Protein AF-A0A4Y2D600-F1 (afdb_monomer)

Sequence (145 aa):
MSRRLNSVHCIEDIDSFFVEFIDIVSELAMEIFKKKPNRRKGGFKFWNDGLRTLRNATNKLYKIFKRKKQFDSPEAEVHAARAEYNRSRANYKKQLLIAKRESWELFCKNYTDTFGYIFKKRKGFGKDKKVAEIMVKQNDKLYAP

pLDDT: mean 74.41, std 19.49, range [31.88, 97.38]

Solvent-accessible surface area (backbone atoms only — not comparable to full-atom values): 8638 Å² total; per-residue (Å²): 135,88,83,76,88,85,74,82,90,50,71,67,56,53,53,51,48,52,51,55,50,50,50,52,53,48,52,52,47,48,65,75,59,52,72,74,74,86,68,79,63,75,68,90,63,51,86,48,71,68,58,51,52,42,50,53,51,32,50,51,36,45,52,50,29,54,48,36,63,72,67,72,45,59,67,70,58,36,51,50,37,45,51,53,26,50,53,44,45,52,52,43,54,53,52,52,55,49,34,47,47,53,33,48,53,52,48,28,69,74,37,44,94,82,37,28,63,61,47,55,53,54,61,58,50,74,72,43,71,77,60,57,70,72,48,75,78,78,83,85,81,89,86,79,136

Structure (mmCIF, N/CA/C/O backbone):
data_AF-A0A4Y2D600-F1
#
_entry.id   AF-A0A4Y2D600-F1
#
loop_
_atom_site.group_PDB
_atom_site.id
_atom_site.type_symbol
_atom_site.label_atom_id
_atom_site.label_alt_id
_atom_site.label_comp_id
_atom_site.label_asym_id
_atom_site.label_entity_id
_atom_site.label_seq_id
_atom_site.pdbx_PDB_ins_code
_atom_site.Cartn_x
_atom_site.Cartn_y
_atom_site.Cartn_z
_atom_site.occupancy
_atom_site.B_iso_or_equiv
_atom_site.auth_seq_id
_atom_site.auth_comp_id
_atom_site.auth_asym_id
_atom_site.auth_atom_id
_atom_site.pdbx_PDB_model_num
ATOM 1 N N . MET A 1 1 ? -32.795 14.868 44.632 1.00 40.56 1 MET A N 1
ATOM 2 C CA . MET A 1 1 ? -33.546 14.895 45.908 1.00 40.56 1 MET A CA 1
ATOM 3 C C . MET A 1 1 ? -34.213 13.537 46.066 1.00 40.56 1 MET A C 1
ATOM 5 O O . MET A 1 1 ? -34.959 13.166 45.179 1.00 40.56 1 MET A O 1
ATOM 9 N N . SER A 1 2 ? -33.893 12.762 47.106 1.00 42.22 2 SER A N 1
ATOM 10 C CA . SER A 1 2 ? -34.499 11.438 47.328 1.00 42.22 2 SER A CA 1
ATOM 11 C C . SER A 1 2 ? -35.712 11.603 48.243 1.00 42.22 2 SER A C 1
ATOM 13 O O . SER A 1 2 ? -35.547 11.914 49.424 1.00 42.22 2 SER A O 1
ATOM 15 N N . ARG A 1 3 ? -36.927 11.474 47.697 1.00 56.97 3 ARG A N 1
ATOM 16 C CA . ARG A 1 3 ? -38.151 11.410 48.503 1.00 56.97 3 ARG A CA 1
ATOM 17 C C . ARG A 1 3 ? -38.240 10.012 49.113 1.00 56.97 3 ARG A C 1
ATOM 19 O O . ARG A 1 3 ? -38.214 9.019 48.395 1.00 56.97 3 ARG A O 1
ATOM 26 N N . ARG A 1 4 ? -38.306 9.931 50.443 1.00 58.56 4 ARG A N 1
ATOM 27 C CA . ARG A 1 4 ? -38.678 8.694 51.139 1.00 58.56 4 ARG A CA 1
ATOM 28 C C . ARG A 1 4 ? -40.201 8.639 51.198 1.00 58.56 4 ARG A C 1
ATOM 30 O O . ARG A 1 4 ? -40.815 9.587 51.683 1.00 58.56 4 ARG A O 1
ATOM 37 N N . LEU A 1 5 ? -40.794 7.554 50.704 1.00 58.12 5 LEU A N 1
ATOM 38 C CA . LEU A 1 5 ? -42.207 7.257 50.929 1.00 58.12 5 LEU A CA 1
ATOM 39 C C . LEU A 1 5 ? -42.387 6.941 52.414 1.00 58.12 5 LEU A C 1
ATOM 41 O O . LEU A 1 5 ? -42.060 5.846 52.864 1.00 58.12 5 LEU A O 1
ATOM 45 N N . ASN A 1 6 ? -42.833 7.928 53.186 1.00 64.25 6 ASN A N 1
ATOM 46 C CA . ASN A 1 6 ? -43.018 7.769 54.628 1.00 64.25 6 ASN A CA 1
ATOM 47 C C . ASN A 1 6 ? -44.420 7.224 54.976 1.00 64.25 6 ASN A C 1
ATOM 49 O O . ASN A 1 6 ? -44.589 6.654 56.050 1.00 64.25 6 ASN A O 1
ATOM 53 N N . SER A 1 7 ? -45.398 7.342 54.071 1.00 62.75 7 SER A N 1
ATOM 54 C CA . SER A 1 7 ? -46.722 6.706 54.151 1.00 62.75 7 SER A CA 1
ATOM 55 C C . SER A 1 7 ? -47.403 6.689 52.775 1.00 62.75 7 SER A C 1
ATOM 57 O O . SER A 1 7 ? -47.177 7.584 51.965 1.00 62.75 7 SER A O 1
ATOM 59 N N . VAL A 1 8 ? -48.215 5.659 52.512 1.00 62.56 8 VAL A N 1
ATOM 60 C CA . VAL A 1 8 ? -49.038 5.508 51.296 1.00 62.56 8 VAL A CA 1
ATOM 61 C C . VAL A 1 8 ? -50.496 5.666 51.710 1.00 62.56 8 VAL A C 1
ATOM 63 O O . VAL A 1 8 ? -50.949 4.934 52.592 1.00 62.56 8 VAL A O 1
ATOM 66 N N . HIS A 1 9 ? -51.216 6.621 51.121 1.00 67.75 9 HIS A N 1
ATOM 67 C CA . HIS A 1 9 ? -52.590 6.937 51.514 1.00 67.75 9 HIS A CA 1
ATOM 68 C C . HIS A 1 9 ? -53.621 6.555 50.445 1.00 67.75 9 HIS A C 1
ATOM 70 O O . HIS A 1 9 ? -54.752 6.225 50.805 1.00 67.75 9 HIS A O 1
ATOM 76 N N . CYS A 1 10 ? -53.240 6.507 49.165 1.00 70.00 10 CYS A N 1
ATOM 77 C CA . CYS A 1 10 ? -54.088 6.007 48.079 1.00 70.00 10 CYS A CA 1
ATOM 78 C C . CYS A 1 10 ? -53.290 5.282 46.977 1.00 70.00 10 CYS A C 1
ATOM 80 O O . CYS A 1 10 ? -52.061 5.298 46.947 1.00 70.00 10 CYS A O 1
ATOM 82 N N . ILE A 1 11 ? -54.001 4.618 46.058 1.00 75.06 11 ILE A N 1
ATOM 83 C CA . ILE A 1 11 ? -53.403 3.937 44.893 1.00 75.06 11 ILE A CA 1
ATOM 84 C C . ILE A 1 11 ? -52.716 4.944 43.956 1.00 75.06 11 ILE A C 1
ATOM 86 O O . ILE A 1 11 ? -51.692 4.622 43.362 1.00 75.06 11 ILE A O 1
ATOM 90 N N . GLU A 1 12 ? -53.209 6.182 43.893 1.00 79.06 12 GLU A N 1
ATOM 91 C CA . GLU A 1 12 ? -52.606 7.239 43.072 1.00 79.06 12 GLU A CA 1
ATOM 92 C C . GLU A 1 12 ? -51.196 7.619 43.564 1.00 79.06 12 GLU A C 1
ATOM 94 O O . GLU A 1 12 ? -50.335 7.958 42.752 1.00 79.06 12 GLU A O 1
ATOM 99 N N . ASP A 1 13 ? -50.913 7.488 44.868 1.00 73.56 13 ASP A N 1
ATOM 100 C CA . ASP A 1 13 ? -49.564 7.677 45.422 1.00 73.56 13 ASP A CA 1
ATOM 101 C C . ASP A 1 13 ? -48.591 6.600 44.920 1.00 73.56 13 ASP A C 1
ATOM 103 O O . ASP A 1 13 ? -47.407 6.865 44.695 1.00 73.56 13 ASP A O 1
ATOM 107 N N . ILE A 1 14 ? -49.093 5.374 44.738 1.00 78.19 14 ILE A N 1
ATOM 108 C CA . ILE A 1 14 ? -48.319 4.239 44.230 1.00 78.19 14 ILE A CA 1
ATOM 109 C C . ILE A 1 14 ? -48.017 4.452 42.744 1.00 78.19 14 ILE A C 1
ATOM 111 O O . ILE A 1 14 ? -46.866 4.306 42.331 1.00 78.19 14 ILE A O 1
ATOM 115 N N . ASP A 1 15 ? -49.017 4.850 41.957 1.00 84.00 15 ASP A N 1
ATOM 116 C CA . ASP A 1 15 ? -48.840 5.149 40.533 1.00 84.00 15 ASP A CA 1
ATOM 117 C C . ASP A 1 15 ? -47.858 6.310 40.325 1.00 84.00 15 ASP A C 1
ATOM 119 O O . ASP A 1 15 ? -46.938 6.211 39.512 1.00 84.00 15 ASP A O 1
ATOM 123 N N . SER A 1 16 ? -47.984 7.373 41.125 1.00 83.44 16 SER A N 1
ATOM 124 C CA . SER A 1 16 ? -47.060 8.512 41.123 1.00 83.44 16 SER A CA 1
ATOM 125 C C . SER A 1 16 ? -45.623 8.087 41.444 1.00 83.44 16 SER A C 1
ATOM 127 O O . SER A 1 16 ? -44.680 8.477 40.751 1.00 83.44 16 SER A O 1
ATOM 129 N N . PHE A 1 17 ? -45.442 7.204 42.432 1.00 83.44 17 PHE A N 1
ATOM 130 C CA . PHE A 1 17 ? -44.129 6.654 42.758 1.00 83.44 17 PHE A CA 1
ATOM 131 C C . PHE A 1 17 ? -43.529 5.835 41.610 1.00 83.44 17 PHE A C 1
ATOM 133 O O . PHE A 1 17 ? -42.342 5.976 41.316 1.00 83.44 17 PHE A O 1
ATOM 140 N N . PHE A 1 18 ? -44.319 4.985 40.948 1.00 86.06 18 PHE A N 1
ATOM 141 C CA . PHE A 1 18 ? -43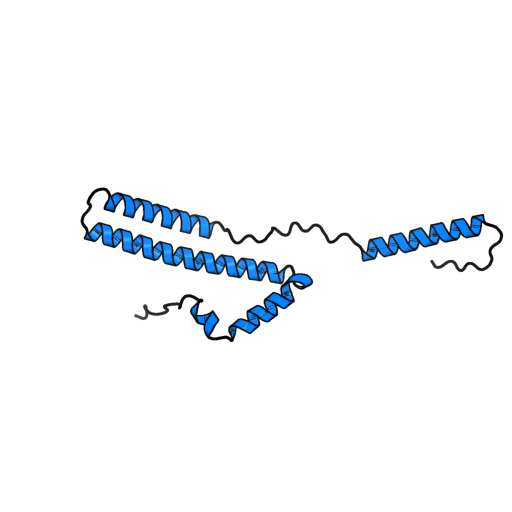.819 4.192 39.825 1.00 86.06 18 PHE A CA 1
ATOM 142 C C . PHE A 1 18 ? -43.455 5.057 38.619 1.00 86.06 18 PHE A C 1
ATOM 144 O O . PHE A 1 18 ? -42.454 4.766 37.965 1.00 86.06 18 PHE A O 1
ATOM 151 N N . VAL A 1 19 ? -44.201 6.131 38.354 1.00 88.81 19 VAL A N 1
ATOM 152 C CA . VAL A 1 19 ? -43.850 7.108 37.313 1.00 88.81 19 VAL A CA 1
ATOM 153 C C . VAL A 1 19 ? -42.522 7.793 37.643 1.00 88.81 19 VAL A C 1
ATOM 155 O O . VAL A 1 19 ? -41.600 7.725 36.832 1.00 88.81 19 VAL A O 1
ATOM 158 N N . GLU A 1 20 ? -42.366 8.349 38.852 1.00 86.25 20 GLU A N 1
ATOM 159 C CA . GLU A 1 20 ? -41.103 8.980 39.274 1.00 86.25 20 GLU A CA 1
ATOM 160 C C . GLU A 1 20 ? -39.926 7.985 39.225 1.00 86.25 20 GLU A C 1
ATOM 162 O O . GLU A 1 20 ? -38.819 8.325 38.803 1.00 86.25 20 GLU A O 1
ATOM 167 N N . PHE A 1 21 ? -40.151 6.730 39.622 1.00 86.06 21 PHE A N 1
ATOM 168 C CA . PHE A 1 21 ? -39.135 5.683 39.571 1.00 86.06 21 PHE A CA 1
ATOM 169 C C . PHE A 1 21 ? -38.715 5.349 38.135 1.00 86.06 21 PHE A C 1
ATOM 171 O O . PHE A 1 21 ? -37.518 5.244 37.854 1.00 86.06 21 PHE A O 1
ATOM 178 N N . ILE A 1 22 ? -39.677 5.198 37.220 1.00 89.94 22 ILE A N 1
ATOM 179 C CA . ILE A 1 22 ? -39.407 4.940 35.800 1.00 89.94 22 ILE A CA 1
ATOM 180 C C . ILE A 1 22 ? -38.644 6.111 35.183 1.00 89.94 22 ILE A C 1
ATOM 182 O O . ILE A 1 22 ? -37.697 5.865 34.434 1.00 89.94 22 ILE A O 1
ATOM 186 N N . ASP A 1 23 ? -38.994 7.350 35.523 1.00 87.88 23 ASP A N 1
ATOM 187 C CA . ASP A 1 23 ? -38.301 8.541 35.032 1.00 87.88 23 ASP A CA 1
ATOM 188 C C . ASP A 1 23 ? -36.845 8.571 35.506 1.00 87.88 23 ASP A C 1
ATOM 190 O O . ASP A 1 23 ? -35.935 8.691 34.685 1.00 87.88 23 ASP A O 1
ATOM 194 N N . ILE A 1 24 ? -36.593 8.334 36.798 1.00 88.94 24 ILE A N 1
ATOM 195 C CA . ILE A 1 24 ? -35.231 8.280 37.356 1.00 88.94 24 ILE A CA 1
ATOM 196 C C . ILE A 1 24 ? -34.407 7.163 36.703 1.00 88.94 24 ILE A C 1
ATOM 198 O O . ILE A 1 24 ? -33.253 7.373 36.320 1.00 88.94 24 ILE A O 1
ATOM 202 N N . VAL A 1 25 ? -34.979 5.963 36.561 1.00 87.12 25 VAL A N 1
ATOM 203 C CA . VAL A 1 25 ? -34.294 4.829 35.922 1.00 87.12 25 VAL A CA 1
ATOM 204 C C . VAL A 1 25 ? -34.029 5.117 34.446 1.00 87.12 25 VAL A C 1
ATOM 206 O O . VAL A 1 25 ? -32.959 4.774 33.944 1.00 87.12 25 VAL A O 1
ATOM 209 N N . SER A 1 26 ? -34.960 5.772 33.753 1.00 83.44 26 SER A N 1
ATOM 210 C CA . SER A 1 26 ? -34.819 6.137 32.343 1.00 83.44 26 SER A CA 1
ATOM 211 C C . SER A 1 26 ? -33.761 7.218 32.137 1.00 83.44 26 SER A C 1
ATOM 213 O O . SER A 1 26 ? -32.940 7.089 31.228 1.00 83.44 26 SER A O 1
ATOM 215 N N . GLU A 1 27 ? -33.714 8.241 32.991 1.00 84.50 27 GLU A N 1
ATOM 216 C CA . GLU A 1 27 ? -32.663 9.262 32.979 1.00 84.50 27 GLU A CA 1
ATOM 217 C C . GLU A 1 27 ? -31.285 8.640 33.223 1.00 84.50 27 GLU A C 1
ATOM 219 O O . GLU A 1 27 ? -30.372 8.826 32.414 1.00 84.50 27 GLU A O 1
ATOM 224 N N . LEU A 1 28 ? -31.150 7.816 34.267 1.00 82.19 28 LEU A N 1
ATOM 225 C CA . LEU A 1 28 ? -29.905 7.105 34.572 1.00 82.19 28 LEU A CA 1
ATOM 226 C C . LEU A 1 28 ? -29.488 6.176 33.427 1.00 82.19 28 LEU A C 1
ATOM 228 O O . LEU A 1 28 ? -28.319 6.146 33.035 1.00 82.19 28 LEU A O 1
ATOM 232 N N . ALA A 1 29 ? -30.436 5.441 32.844 1.00 79.56 29 ALA A N 1
ATOM 233 C CA . ALA A 1 29 ? -30.174 4.593 31.693 1.00 79.56 29 ALA A CA 1
ATOM 234 C C . ALA A 1 29 ? -29.708 5.425 30.491 1.00 79.56 29 ALA A C 1
ATOM 236 O O . ALA A 1 29 ? -28.728 5.059 29.851 1.00 79.56 29 ALA A O 1
ATOM 237 N N . MET A 1 30 ? -30.332 6.564 30.189 1.00 75.88 30 MET A N 1
ATOM 238 C CA . MET A 1 30 ? -29.906 7.433 29.086 1.00 75.88 30 MET A CA 1
ATOM 239 C C . MET A 1 30 ? -28.531 8.072 29.320 1.00 75.88 30 MET A C 1
ATOM 241 O O . MET A 1 30 ? -27.774 8.247 28.361 1.00 75.88 30 MET A O 1
ATOM 245 N N . GLU A 1 31 ? -28.166 8.380 30.567 1.00 74.62 31 GLU A N 1
ATOM 246 C CA . GLU A 1 31 ? -26.821 8.849 30.908 1.00 74.62 31 GLU A CA 1
ATOM 247 C C . GLU A 1 31 ? -25.754 7.766 30.716 1.00 74.62 31 GLU A C 1
ATOM 249 O O . GLU A 1 31 ? -24.686 8.041 30.157 1.00 74.62 31 GLU A O 1
ATOM 254 N N . ILE A 1 32 ? -26.050 6.533 31.133 1.00 73.38 32 ILE A N 1
ATOM 255 C CA . ILE A 1 32 ? -25.154 5.376 30.994 1.00 73.38 32 ILE A CA 1
ATOM 256 C C . ILE A 1 32 ? -25.048 4.952 29.523 1.00 73.38 32 ILE A C 1
ATOM 258 O O . ILE A 1 32 ? -23.957 4.690 29.011 1.00 73.38 32 ILE A O 1
ATOM 262 N N . PHE A 1 33 ? -26.174 4.939 28.811 1.00 64.31 33 PHE A N 1
ATOM 263 C CA . PHE A 1 33 ? -26.290 4.590 27.399 1.00 64.31 33 PHE A CA 1
ATOM 264 C C . PHE A 1 33 ? -26.250 5.821 26.489 1.00 64.31 33 PHE A C 1
ATOM 266 O O . PHE A 1 33 ? -26.881 5.810 25.426 1.00 64.31 33 PHE A O 1
ATOM 273 N N . LYS A 1 34 ? -25.487 6.870 26.844 1.00 63.75 34 LYS A N 1
ATOM 274 C CA . LYS A 1 34 ? -25.180 7.972 25.917 1.00 63.75 34 LYS A CA 1
ATOM 275 C C . LYS A 1 34 ? -24.766 7.354 24.588 1.00 63.75 34 LYS A C 1
ATOM 277 O O . LYS A 1 34 ? -23.718 6.705 24.509 1.00 63.75 34 LYS A O 1
ATOM 282 N N . LYS A 1 35 ? -25.625 7.499 23.564 1.00 63.31 35 LYS A N 1
ATOM 283 C CA . LYS A 1 35 ? -25.422 6.916 22.230 1.00 63.31 35 LYS A CA 1
ATOM 284 C C . LYS A 1 35 ? -23.969 7.137 21.863 1.00 63.31 35 LYS A C 1
ATOM 286 O O . LYS A 1 35 ? -23.528 8.287 21.804 1.00 63.31 35 LYS A O 1
ATOM 291 N N . LYS A 1 36 ? -23.235 6.036 21.655 1.00 59.38 36 LYS A N 1
ATOM 292 C CA . LYS A 1 36 ? -21.827 6.071 21.252 1.00 59.38 36 LYS A CA 1
ATOM 293 C C . LYS A 1 36 ? -21.735 7.135 20.162 1.00 59.38 36 LYS A C 1
ATOM 295 O O . LYS A 1 36 ? -22.464 6.992 19.174 1.00 59.38 36 LYS A O 1
ATOM 300 N N . PRO A 1 37 ? -20.967 8.228 20.353 1.00 54.34 37 PRO A N 1
ATOM 301 C CA . PRO A 1 37 ? -21.000 9.338 19.419 1.00 54.34 37 PRO A CA 1
ATOM 302 C C . PRO A 1 37 ? -20.770 8.733 18.048 1.00 54.34 37 PRO A C 1
ATOM 304 O O . PRO A 1 37 ? -19.824 7.951 17.892 1.00 54.34 37 PRO A O 1
ATOM 307 N N . ASN A 1 38 ? -21.690 9.008 17.116 1.00 54.56 38 ASN A N 1
ATOM 308 C CA . ASN A 1 38 ? -21.673 8.478 15.759 1.00 54.56 38 ASN A CA 1
ATOM 309 C C . ASN A 1 38 ? -20.509 9.135 15.022 1.00 54.56 38 ASN A C 1
ATOM 311 O O . ASN A 1 38 ? -20.648 9.978 14.139 1.00 54.56 38 ASN A O 1
ATOM 315 N N . ARG A 1 39 ? -19.308 8.802 15.479 1.00 56.56 39 ARG A N 1
ATOM 316 C CA . ARG A 1 39 ? -18.068 9.173 14.873 1.00 56.56 39 ARG A CA 1
ATOM 317 C C . ARG A 1 39 ? -18.046 8.306 13.637 1.00 56.56 39 ARG A C 1
ATOM 319 O O . ARG A 1 39 ? -17.538 7.187 13.661 1.00 56.56 39 ARG A O 1
ATOM 326 N N . ARG A 1 40 ? -18.519 8.883 12.536 1.00 50.38 40 ARG A N 1
ATOM 327 C CA . ARG A 1 40 ? -17.953 8.652 11.209 1.00 50.38 40 ARG A CA 1
ATOM 328 C C . ARG A 1 40 ? -16.465 9.054 11.251 1.00 50.38 40 ARG A C 1
ATOM 330 O O . ARG A 1 40 ? -16.021 9.919 10.512 1.00 50.38 40 ARG A O 1
ATOM 337 N N . LYS A 1 41 ? -15.686 8.473 12.175 1.00 57.34 41 LYS A N 1
ATOM 338 C CA . LYS A 1 41 ? -14.234 8.382 12.106 1.00 57.34 41 LYS A CA 1
ATOM 339 C C . LYS A 1 41 ? -14.044 7.661 10.788 1.00 57.34 41 LYS A C 1
ATOM 341 O O . LYS A 1 41 ? -14.465 6.510 10.686 1.00 57.34 41 LYS A O 1
ATOM 346 N N . GLY A 1 42 ? -13.597 8.399 9.770 1.00 57.41 42 GLY A N 1
ATOM 347 C CA . GLY A 1 42 ? -13.506 7.906 8.401 1.00 57.41 42 GLY A CA 1
ATOM 348 C C . GLY A 1 42 ? -13.001 6.472 8.426 1.00 57.41 42 GLY A C 1
ATOM 349 O O . GLY A 1 42 ? -11.999 6.189 9.087 1.00 57.41 42 GLY A O 1
ATOM 350 N N . GLY A 1 43 ? -13.769 5.565 7.817 1.00 61.09 43 GLY A N 1
ATOM 351 C CA . GLY A 1 43 ? -13.434 4.147 7.801 1.00 61.09 43 GLY A CA 1
ATOM 352 C C . GLY A 1 43 ? -11.996 3.936 7.331 1.00 61.09 43 GLY A C 1
ATOM 353 O O . GLY A 1 43 ? -11.395 4.826 6.730 1.00 61.09 43 GLY A O 1
ATOM 354 N N . PHE A 1 44 ? -11.440 2.760 7.619 1.00 64.56 44 PHE A N 1
ATOM 355 C CA . PHE A 1 44 ? -10.085 2.383 7.219 1.00 64.56 44 PHE A CA 1
ATOM 356 C C . PHE A 1 44 ? -9.760 2.859 5.787 1.00 64.56 44 PHE A C 1
ATOM 358 O O . PHE A 1 44 ? -10.275 2.329 4.803 1.00 64.56 44 PHE A O 1
ATOM 365 N N .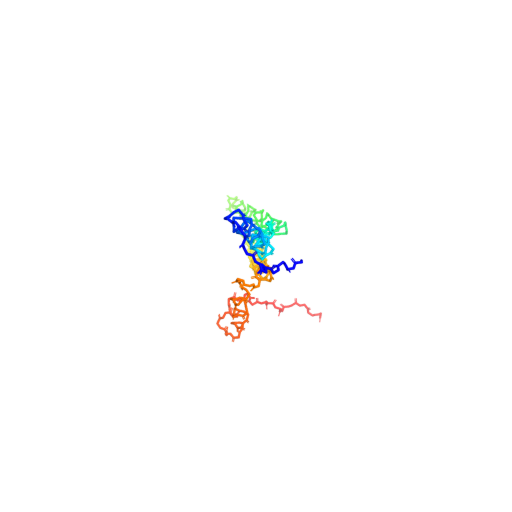 LYS A 1 45 ? -8.916 3.893 5.673 1.00 77.00 45 LYS A N 1
ATOM 366 C CA . LYS A 1 45 ? -8.528 4.500 4.398 1.00 77.00 45 LYS A CA 1
ATOM 367 C C . LYS A 1 45 ? -7.012 4.579 4.335 1.00 77.00 45 LYS A C 1
ATOM 369 O O . LYS A 1 45 ? -6.399 5.427 4.970 1.00 77.00 45 LYS A O 1
ATOM 374 N N . PHE A 1 46 ? -6.431 3.694 3.532 1.00 84.44 46 PHE A N 1
ATOM 375 C CA . PHE A 1 46 ? -5.001 3.710 3.203 1.00 84.44 46 PHE A CA 1
ATOM 376 C C . PHE A 1 46 ? -4.697 4.395 1.875 1.00 84.44 46 PHE A C 1
ATOM 378 O O . PHE A 1 46 ? -3.540 4.624 1.532 1.00 84.44 46 PHE A O 1
ATOM 385 N N . TRP A 1 47 ? -5.736 4.703 1.100 1.00 87.25 47 TRP A N 1
ATOM 386 C CA . TRP A 1 47 ? -5.575 5.324 -0.200 1.00 87.25 47 TRP A CA 1
ATOM 387 C C . TRP A 1 47 ? -5.322 6.824 -0.043 1.00 87.25 47 TRP A C 1
ATOM 389 O O . TRP A 1 47 ? -6.225 7.567 0.349 1.00 87.25 47 TRP A O 1
ATOM 399 N N . ASN A 1 48 ? -4.098 7.247 -0.357 1.00 87.88 48 ASN A N 1
ATOM 400 C CA . ASN A 1 48 ? -3.647 8.635 -0.305 1.00 87.88 48 ASN A CA 1
ATOM 401 C C . ASN A 1 48 ? -3.242 9.144 -1.702 1.00 87.88 48 ASN A C 1
ATOM 403 O O . ASN A 1 48 ? -3.080 8.358 -2.643 1.00 87.88 48 ASN A O 1
ATOM 407 N N . ASP A 1 49 ? -3.093 10.460 -1.841 1.00 89.38 49 ASP A N 1
ATOM 408 C CA . ASP A 1 49 ? -2.777 11.084 -3.130 1.00 89.38 49 ASP A CA 1
ATOM 409 C C . ASP A 1 49 ? -1.360 10.750 -3.613 1.00 89.38 49 ASP A C 1
ATOM 411 O O . ASP A 1 49 ? -1.158 10.537 -4.808 1.00 89.38 49 ASP A O 1
ATOM 415 N N . GLY A 1 50 ? -0.404 10.543 -2.702 1.00 90.88 50 GLY A N 1
ATOM 416 C CA . GLY A 1 50 ? 0.938 10.060 -3.046 1.00 90.88 50 GLY A CA 1
ATOM 417 C C . GLY A 1 50 ? 0.923 8.695 -3.750 1.00 90.88 50 GLY A C 1
ATOM 418 O O . GLY A 1 50 ? 1.574 8.508 -4.779 1.00 90.88 50 GLY A O 1
ATOM 419 N N . LEU A 1 51 ? 0.110 7.749 -3.267 1.00 92.75 51 LEU A N 1
ATOM 420 C CA . LEU A 1 51 ? -0.089 6.441 -3.897 1.00 92.75 51 LEU A CA 1
ATOM 421 C C . LEU A 1 51 ? -0.766 6.556 -5.263 1.00 92.75 51 LEU A C 1
ATOM 423 O O . LEU A 1 51 ? -0.444 5.775 -6.162 1.00 92.75 51 LEU A O 1
ATOM 427 N N . ARG A 1 52 ? -1.688 7.512 -5.441 1.00 93.12 52 ARG A N 1
ATOM 428 C CA . ARG A 1 52 ? -2.294 7.786 -6.754 1.00 93.12 52 ARG A CA 1
ATOM 429 C C . ARG A 1 52 ? -1.236 8.275 -7.737 1.00 93.12 52 ARG A C 1
ATOM 431 O O . ARG A 1 52 ? -1.168 7.741 -8.843 1.00 93.12 52 ARG A O 1
ATOM 438 N N . THR A 1 53 ? -0.392 9.215 -7.322 1.00 94.31 53 THR A N 1
ATOM 439 C CA . THR A 1 53 ? 0.706 9.747 -8.138 1.00 94.31 53 THR A CA 1
ATOM 440 C C . THR A 1 53 ? 1.690 8.649 -8.529 1.00 94.31 53 THR A C 1
ATOM 442 O O . THR A 1 53 ? 1.966 8.477 -9.717 1.00 94.31 53 THR A O 1
ATOM 445 N N . LEU A 1 54 ? 2.136 7.829 -7.570 1.00 93.25 54 LEU A N 1
ATOM 446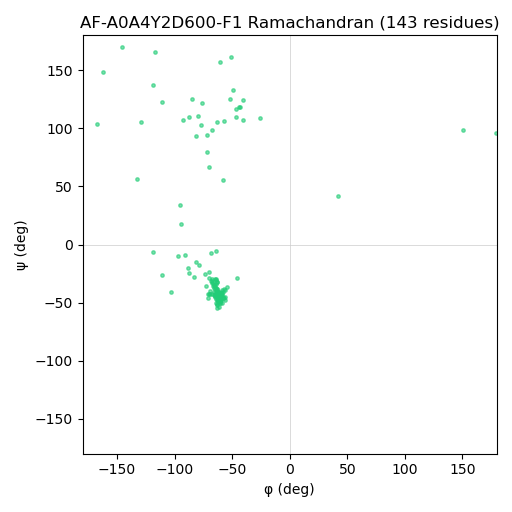 C CA . LEU A 1 54 ? 3.033 6.700 -7.835 1.00 93.25 54 LEU A CA 1
ATOM 447 C C . LEU A 1 54 ? 2.410 5.684 -8.797 1.00 93.25 54 LEU A C 1
ATOM 449 O O . LEU A 1 54 ? 3.044 5.302 -9.777 1.00 93.25 54 LEU A O 1
ATOM 453 N N . ARG A 1 55 ? 1.147 5.294 -8.580 1.00 94.31 55 ARG A N 1
ATOM 454 C CA . ARG A 1 55 ? 0.426 4.383 -9.483 1.00 94.31 55 ARG A CA 1
ATOM 455 C C . ARG A 1 55 ? 0.351 4.946 -10.901 1.00 94.31 55 ARG A C 1
ATOM 457 O O . ARG A 1 55 ? 0.581 4.220 -11.866 1.00 94.31 55 ARG A O 1
ATOM 464 N N . ASN A 1 56 ? 0.011 6.226 -11.036 1.00 96.00 56 ASN A N 1
ATOM 465 C CA . ASN A 1 56 ? -0.117 6.883 -12.333 1.00 96.00 56 ASN A CA 1
ATOM 466 C C . ASN A 1 56 ? 1.242 6.967 -13.049 1.00 96.00 56 ASN A C 1
ATOM 468 O O . ASN A 1 56 ? 1.312 6.673 -14.243 1.00 96.00 56 ASN A O 1
ATOM 472 N N . ALA A 1 57 ? 2.322 7.266 -12.321 1.00 95.56 57 ALA A N 1
ATOM 473 C CA . ALA A 1 57 ? 3.686 7.253 -12.845 1.00 95.56 57 ALA A CA 1
ATOM 474 C C . ALA A 1 57 ? 4.108 5.847 -13.312 1.00 95.56 57 ALA A C 1
ATOM 476 O O . ALA A 1 57 ? 4.545 5.679 -14.452 1.00 95.56 57 ALA A O 1
ATOM 477 N N . THR A 1 58 ? 3.891 4.813 -12.491 1.00 96.19 58 THR A N 1
ATOM 478 C CA . THR A 1 58 ? 4.174 3.417 -12.864 1.00 96.19 58 THR A CA 1
ATOM 479 C C . THR A 1 58 ? 3.362 2.982 -14.090 1.00 96.19 58 THR A C 1
ATOM 481 O O . THR A 1 58 ? 3.896 2.331 -14.988 1.00 96.19 58 THR A O 1
ATOM 484 N N . ASN A 1 59 ? 2.087 3.375 -14.182 1.00 96.56 59 ASN A N 1
ATOM 485 C CA . ASN A 1 59 ? 1.240 3.084 -15.341 1.00 96.56 59 ASN A CA 1
ATOM 486 C C . ASN A 1 59 ? 1.725 3.792 -16.613 1.00 96.56 59 ASN A C 1
ATOM 488 O O . ASN A 1 59 ? 1.655 3.211 -17.696 1.00 96.56 59 ASN A O 1
ATOM 492 N N . LYS A 1 60 ? 2.228 5.027 -16.501 1.00 97.38 60 LYS A N 1
ATOM 493 C CA . LYS A 1 60 ? 2.846 5.742 -17.626 1.00 97.38 60 LYS A CA 1
ATOM 494 C C . LYS A 1 60 ? 4.063 4.973 -18.148 1.00 97.38 60 LYS A C 1
ATOM 496 O O . LYS A 1 60 ? 4.136 4.714 -19.346 1.00 97.38 60 LYS A O 1
ATOM 501 N N . LEU A 1 61 ? 4.953 4.532 -17.257 1.00 95.62 61 LEU A N 1
ATOM 502 C CA . LEU A 1 61 ? 6.131 3.730 -17.616 1.00 95.62 61 LEU A CA 1
ATOM 503 C C . LEU A 1 61 ? 5.751 2.386 -18.246 1.00 95.62 61 LEU A C 1
ATOM 505 O O . LEU A 1 61 ? 6.337 1.992 -19.251 1.00 95.62 61 LEU A O 1
ATOM 509 N N . TYR A 1 62 ? 4.719 1.720 -17.723 1.00 96.25 62 TYR A N 1
ATOM 510 C CA . TYR A 1 62 ? 4.197 0.489 -18.315 1.00 96.25 62 TYR A CA 1
ATOM 511 C C . TYR A 1 62 ? 3.717 0.698 -19.757 1.00 96.25 62 TYR A C 1
ATOM 513 O O . TYR A 1 62 ? 4.039 -0.098 -20.638 1.00 96.25 62 TYR A O 1
ATOM 521 N N . LYS A 1 63 ? 2.979 1.787 -20.016 1.00 96.62 63 LYS A N 1
ATOM 522 C CA . LYS A 1 63 ? 2.521 2.136 -21.368 1.00 96.62 63 LYS A CA 1
ATOM 523 C C . LYS A 1 63 ? 3.696 2.415 -22.309 1.00 96.62 63 LYS A C 1
ATOM 525 O O . LYS A 1 63 ? 3.646 1.976 -23.452 1.00 96.62 63 L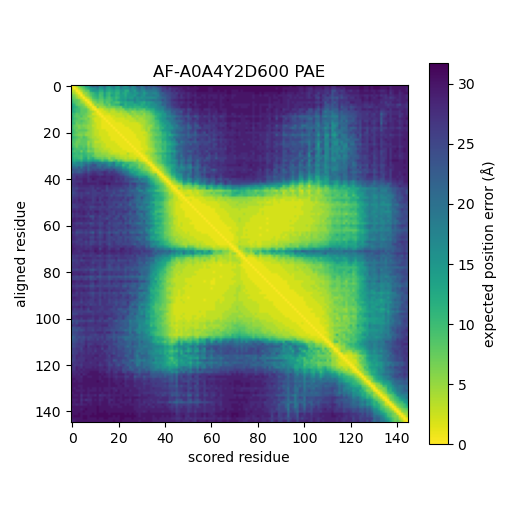YS A O 1
ATOM 530 N N . ILE A 1 64 ? 4.742 3.100 -21.839 1.00 94.00 64 ILE A N 1
ATOM 531 C CA . ILE A 1 64 ? 5.958 3.364 -22.627 1.00 94.00 64 ILE A CA 1
ATOM 532 C C . ILE A 1 64 ? 6.662 2.052 -22.984 1.00 94.00 64 ILE A C 1
ATOM 534 O O . ILE A 1 64 ? 6.909 1.805 -24.159 1.00 94.00 64 ILE A O 1
ATOM 538 N N . PHE A 1 65 ? 6.915 1.185 -22.000 1.00 93.56 65 PHE A N 1
ATOM 539 C CA . PHE A 1 65 ? 7.507 -0.136 -22.231 1.00 93.56 65 PHE A CA 1
ATOM 540 C C . PHE A 1 65 ? 6.684 -0.960 -23.232 1.00 93.56 65 PHE A C 1
ATOM 542 O O . PHE A 1 65 ? 7.239 -1.500 -24.186 1.00 93.56 65 PHE A O 1
ATOM 549 N N . LYS A 1 66 ? 5.356 -1.017 -23.052 1.00 94.62 66 LYS A N 1
ATOM 550 C CA . LYS A 1 66 ? 4.465 -1.765 -23.948 1.00 94.62 66 LYS A CA 1
ATOM 551 C C . LYS A 1 66 ? 4.535 -1.238 -25.382 1.00 94.62 66 LYS A C 1
ATOM 553 O O . LYS A 1 66 ? 4.594 -2.045 -26.298 1.00 94.62 66 LYS A O 1
ATOM 558 N N . ARG A 1 67 ? 4.564 0.087 -25.568 1.00 94.50 67 ARG A N 1
ATOM 559 C CA . ARG A 1 67 ? 4.718 0.711 -26.891 1.00 94.50 67 ARG A CA 1
ATOM 560 C C . ARG A 1 67 ? 6.070 0.376 -27.513 1.00 94.50 67 ARG A C 1
ATOM 562 O O . ARG A 1 67 ? 6.087 -0.120 -28.626 1.00 94.50 67 ARG A O 1
ATOM 569 N N . LYS A 1 68 ? 7.181 0.562 -26.792 1.00 91.81 68 LYS A N 1
ATOM 570 C CA . LYS A 1 68 ? 8.523 0.231 -27.312 1.00 91.81 68 LYS A CA 1
ATOM 571 C C . LYS A 1 68 ? 8.641 -1.233 -27.741 1.00 91.81 68 LYS A C 1
ATOM 573 O O . LYS A 1 68 ? 9.225 -1.521 -28.773 1.00 91.81 68 LYS A O 1
ATOM 578 N N . LYS A 1 69 ? 8.014 -2.142 -26.986 1.00 90.06 69 LYS A N 1
ATOM 579 C CA . LYS A 1 69 ? 7.937 -3.564 -27.340 1.00 90.06 69 LYS A CA 1
ATOM 580 C C . LYS A 1 69 ? 7.078 -3.837 -28.588 1.00 90.06 69 LYS A C 1
ATOM 582 O O . LYS A 1 69 ? 7.294 -4.834 -29.250 1.00 90.06 69 LYS A O 1
ATOM 587 N N . GLN A 1 70 ? 6.069 -3.011 -28.866 1.00 91.81 70 GLN A N 1
ATOM 588 C CA . GLN A 1 70 ? 5.179 -3.177 -30.024 1.00 91.81 70 GLN A CA 1
ATOM 589 C C . GLN A 1 70 ? 5.757 -2.604 -31.320 1.00 91.81 70 GLN A C 1
ATOM 591 O O . GLN A 1 70 ? 5.380 -3.063 -32.387 1.00 91.81 70 GLN A O 1
ATOM 596 N N . PHE A 1 71 ? 6.617 -1.589 -31.230 1.00 90.69 71 PHE A N 1
ATOM 597 C CA . PHE A 1 71 ? 7.219 -0.919 -32.386 1.00 90.69 71 PHE A CA 1
ATOM 598 C C . PHE A 1 71 ? 8.593 -1.491 -32.766 1.00 90.69 71 PHE A C 1
ATOM 600 O O . PHE A 1 71 ? 9.358 -0.783 -33.412 1.00 90.69 71 PHE A O 1
ATOM 607 N N . ASP A 1 72 ? 8.934 -2.701 -32.301 1.00 83.81 72 ASP A N 1
ATOM 608 C CA . ASP A 1 72 ? 10.248 -3.341 -32.491 1.00 83.81 72 ASP A CA 1
ATOM 609 C C . ASP A 1 72 ? 11.422 -2.364 -32.301 1.00 83.81 72 ASP A C 1
ATOM 611 O O . ASP A 1 72 ? 12.390 -2.327 -33.060 1.00 83.81 72 ASP A O 1
ATOM 615 N N . SER A 1 73 ? 11.308 -1.512 -31.273 1.00 86.31 73 SER A N 1
ATOM 616 C CA . SER A 1 73 ? 12.375 -0.582 -30.903 1.00 86.31 73 SER A CA 1
ATOM 617 C C . SER A 1 73 ? 13.638 -1.362 -30.521 1.00 86.31 73 SER A C 1
ATOM 619 O O . SER A 1 73 ? 13.522 -2.509 -30.085 1.00 86.31 73 SER A O 1
ATOM 621 N N . PRO A 1 74 ? 14.836 -0.748 -30.597 1.00 92.19 74 PRO A N 1
ATOM 622 C CA . PRO A 1 74 ? 16.082 -1.431 -30.269 1.00 92.19 74 PRO A CA 1
ATOM 623 C C . PRO A 1 74 ? 16.000 -2.166 -28.925 1.00 92.19 74 PRO A C 1
ATOM 625 O O . PRO A 1 74 ? 15.560 -1.593 -27.924 1.00 92.19 74 PRO A O 1
ATOM 628 N N . GLU A 1 75 ? 16.444 -3.425 -28.887 1.00 90.44 75 GLU A N 1
ATOM 629 C CA . GLU A 1 75 ? 16.284 -4.312 -27.722 1.00 90.44 75 GLU A CA 1
ATOM 630 C C . GLU A 1 75 ? 16.859 -3.682 -26.436 1.00 90.44 75 GLU A C 1
ATOM 632 O O . GLU A 1 75 ? 16.258 -3.749 -25.360 1.00 90.44 75 GLU A O 1
ATOM 637 N N . ALA A 1 76 ? 17.973 -2.950 -26.557 1.00 91.75 76 ALA A N 1
ATOM 638 C CA . ALA A 1 76 ? 18.573 -2.183 -25.465 1.00 91.75 76 ALA A CA 1
ATOM 639 C C . ALA A 1 76 ? 17.607 -1.145 -24.857 1.00 91.75 76 ALA A C 1
ATOM 641 O O . ALA A 1 76 ? 17.520 -1.002 -23.634 1.00 91.75 76 ALA A O 1
ATOM 642 N N . GLU A 1 77 ? 16.824 -0.452 -25.685 1.00 90.56 77 GLU A N 1
ATOM 643 C CA . GLU A 1 77 ? 15.837 0.522 -25.221 1.00 90.56 77 GLU A CA 1
ATOM 644 C C . GLU A 1 77 ? 14.613 -0.133 -24.579 1.00 90.56 77 GLU A C 1
ATOM 646 O O . GLU A 1 77 ? 14.046 0.407 -23.619 1.00 90.56 77 GLU A O 1
ATOM 651 N N . VAL A 1 78 ? 14.195 -1.290 -25.097 1.00 92.31 78 VAL A N 1
ATOM 652 C CA . VAL A 1 78 ? 13.101 -2.086 -24.528 1.00 92.31 78 VAL A CA 1
ATOM 653 C C . VAL A 1 78 ? 13.498 -2.597 -23.142 1.00 92.31 78 VAL A C 1
ATOM 655 O O . VAL A 1 78 ? 12.722 -2.461 -22.188 1.00 92.31 78 VAL A O 1
ATOM 658 N N . HIS A 1 79 ? 14.724 -3.106 -22.991 1.00 92.88 79 HIS A N 1
ATOM 659 C CA . HIS A 1 79 ? 15.277 -3.518 -21.703 1.00 92.88 79 HIS A CA 1
ATOM 660 C C . HIS A 1 79 ? 15.401 -2.353 -20.720 1.00 92.88 79 HIS A C 1
ATOM 662 O O . HIS A 1 79 ? 14.973 -2.493 -19.570 1.00 92.88 79 HIS A O 1
ATOM 668 N N . ALA A 1 80 ? 15.902 -1.195 -21.158 1.00 94.12 80 ALA A N 1
ATOM 669 C CA . ALA A 1 80 ? 16.001 -0.005 -20.316 1.00 94.12 80 ALA A CA 1
ATOM 670 C C . ALA A 1 80 ? 14.620 0.450 -19.807 1.00 94.12 80 ALA A C 1
ATOM 672 O O . ALA A 1 80 ? 14.425 0.639 -18.603 1.00 94.12 80 ALA A O 1
ATOM 673 N N . ALA A 1 81 ? 13.621 0.531 -20.695 1.00 92.44 81 ALA A N 1
ATOM 674 C CA . ALA A 1 81 ? 12.251 0.890 -20.325 1.00 92.44 81 ALA A CA 1
ATOM 675 C C . ALA A 1 81 ? 11.607 -0.144 -19.382 1.00 92.44 81 ALA A C 1
ATOM 677 O O . ALA A 1 81 ? 10.882 0.220 -18.451 1.00 92.44 81 ALA A O 1
ATOM 678 N N . ARG A 1 82 ? 11.893 -1.437 -19.583 1.00 94.00 82 ARG A N 1
ATOM 679 C CA . ARG A 1 82 ? 11.436 -2.519 -18.701 1.00 94.00 82 ARG A CA 1
ATOM 680 C C . ARG A 1 82 ? 12.063 -2.422 -17.311 1.00 94.00 82 ARG A C 1
ATOM 682 O O . ARG A 1 82 ? 11.356 -2.592 -16.317 1.00 94.00 82 ARG A O 1
ATOM 689 N N . ALA A 1 83 ? 13.363 -2.146 -17.229 1.00 95.88 83 ALA A N 1
ATOM 690 C CA . ALA A 1 83 ? 14.073 -1.975 -15.966 1.00 95.88 83 ALA A CA 1
ATOM 691 C C . ALA A 1 83 ? 13.520 -0.781 -15.173 1.00 95.88 83 ALA A C 1
ATOM 693 O O . ALA A 1 83 ? 13.251 -0.913 -13.978 1.00 95.88 83 ALA A O 1
ATOM 694 N N . GLU A 1 84 ? 13.267 0.344 -15.845 1.00 95.88 84 GLU A N 1
ATOM 695 C CA . GLU A 1 84 ? 12.666 1.537 -15.239 1.00 95.88 84 GLU A CA 1
ATOM 696 C C . GLU A 1 84 ? 11.256 1.257 -14.696 1.00 95.88 84 GLU A C 1
ATOM 698 O O . GLU A 1 84 ? 10.948 1.536 -13.533 1.00 95.88 84 GLU A O 1
ATOM 703 N N . TYR A 1 85 ? 10.404 0.608 -15.498 1.00 96.69 85 TYR A N 1
ATOM 704 C CA . TYR A 1 85 ? 9.080 0.173 -15.053 1.00 96.69 85 TYR A CA 1
ATOM 705 C C . TYR A 1 85 ? 9.155 -0.746 -13.825 1.00 96.69 85 TYR A C 1
ATOM 707 O O . TYR A 1 85 ? 8.413 -0.549 -12.859 1.00 96.69 85 TYR A O 1
ATOM 715 N N . ASN A 1 86 ? 10.054 -1.734 -13.832 1.00 95.31 86 ASN A N 1
ATOM 716 C CA . ASN A 1 86 ? 10.213 -2.672 -12.723 1.00 95.31 86 ASN A CA 1
ATOM 717 C C . ASN A 1 86 ? 10.657 -1.966 -11.435 1.00 95.31 86 ASN A C 1
ATOM 719 O O . ASN A 1 86 ? 10.099 -2.251 -10.371 1.00 95.31 86 ASN A O 1
ATOM 723 N N . ARG A 1 87 ? 11.596 -1.012 -11.530 1.00 95.19 87 ARG A N 1
ATOM 724 C CA . ARG A 1 87 ? 12.035 -0.176 -10.401 1.00 95.19 87 ARG A CA 1
ATOM 725 C C . ARG A 1 87 ? 10.875 0.642 -9.832 1.00 95.19 87 ARG A C 1
ATOM 727 O O . ARG A 1 87 ? 10.591 0.555 -8.635 1.00 95.19 87 ARG A O 1
ATOM 734 N N . SER A 1 88 ? 10.130 1.345 -10.687 1.00 94.94 88 SER A N 1
ATOM 735 C CA . SER A 1 88 ? 8.945 2.112 -10.275 1.00 94.94 88 SER A CA 1
ATOM 736 C C . SER A 1 88 ? 7.874 1.226 -9.625 1.00 94.94 88 SER A C 1
ATOM 738 O O . SER A 1 88 ? 7.341 1.557 -8.564 1.00 94.94 88 SER A O 1
ATOM 740 N N . ARG A 1 89 ? 7.600 0.049 -10.201 1.00 94.62 89 ARG A N 1
ATOM 741 C CA . ARG A 1 89 ? 6.622 -0.911 -9.672 1.00 94.62 89 ARG A CA 1
ATOM 742 C C . ARG A 1 89 ? 7.025 -1.463 -8.307 1.00 94.62 89 ARG A C 1
ATOM 744 O O . ARG A 1 89 ? 6.156 -1.635 -7.451 1.00 94.62 89 ARG A O 1
ATOM 751 N N . ALA A 1 90 ? 8.306 -1.763 -8.104 1.00 94.62 90 ALA A N 1
ATOM 752 C CA . ALA A 1 90 ? 8.817 -2.213 -6.813 1.00 94.62 90 ALA A CA 1
ATOM 753 C C . ALA A 1 90 ? 8.633 -1.126 -5.743 1.00 94.62 90 ALA A C 1
ATOM 755 O O . ALA A 1 90 ? 8.103 -1.415 -4.667 1.00 94.62 90 ALA A O 1
ATOM 756 N N . ASN A 1 91 ? 8.963 0.128 -6.070 1.00 94.00 91 ASN A N 1
ATOM 757 C CA . ASN A 1 91 ? 8.756 1.262 -5.171 1.00 94.00 91 ASN A CA 1
ATOM 758 C C . ASN A 1 91 ? 7.266 1.461 -4.835 1.00 94.00 91 ASN A C 1
ATOM 760 O O . ASN A 1 91 ? 6.891 1.505 -3.664 1.00 94.00 91 ASN A O 1
ATOM 764 N N . TYR A 1 92 ? 6.387 1.464 -5.843 1.00 93.38 92 TYR A N 1
ATOM 765 C CA . TYR A 1 92 ? 4.942 1.570 -5.631 1.00 93.38 92 TYR A CA 1
ATOM 766 C C . TYR A 1 92 ? 4.403 0.471 -4.702 1.00 93.38 92 TYR A C 1
ATOM 768 O O . TYR A 1 92 ? 3.652 0.760 -3.770 1.00 93.38 92 TYR A O 1
ATOM 776 N N . LYS A 1 93 ? 4.815 -0.789 -4.902 1.00 93.31 93 LYS A N 1
ATOM 777 C CA . LYS A 1 93 ? 4.423 -1.900 -4.022 1.00 93.31 93 LYS A CA 1
ATOM 778 C C . LYS A 1 93 ? 4.899 -1.702 -2.585 1.00 93.31 93 LYS A C 1
ATOM 780 O O . LYS A 1 93 ? 4.125 -1.957 -1.665 1.00 93.31 93 LYS A O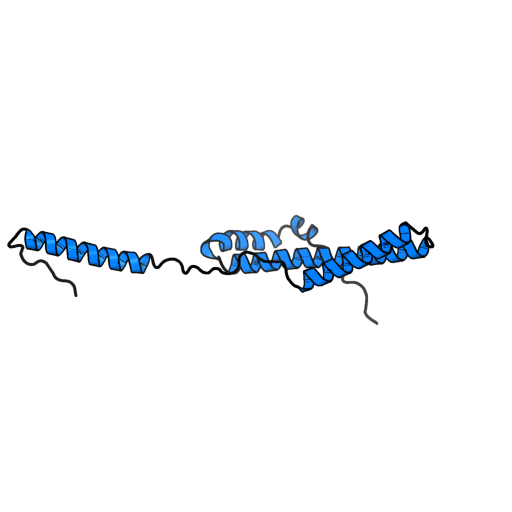 1
ATOM 785 N N . LYS A 1 94 ? 6.140 -1.245 -2.390 1.00 92.81 94 LYS A N 1
ATOM 786 C CA . LYS A 1 94 ? 6.688 -0.954 -1.058 1.00 92.81 94 LYS A CA 1
ATOM 787 C C . LYS A 1 94 ? 5.836 0.102 -0.350 1.00 92.81 94 LYS A C 1
ATOM 789 O O . LYS A 1 94 ? 5.361 -0.144 0.755 1.00 92.81 94 LYS A O 1
ATOM 794 N N . GLN A 1 95 ? 5.558 1.216 -1.023 1.00 91.94 95 GLN A N 1
ATOM 795 C CA . GLN A 1 95 ? 4.740 2.302 -0.477 1.00 91.94 95 GLN A CA 1
ATOM 796 C C . GLN A 1 95 ? 3.299 1.867 -0.185 1.00 91.94 95 GLN A C 1
ATOM 798 O O . GLN A 1 95 ? 2.736 2.216 0.848 1.00 91.94 95 GLN A O 1
ATOM 803 N N . LEU A 1 96 ? 2.709 1.035 -1.047 1.00 92.56 96 LEU A N 1
ATOM 804 C CA . LEU A 1 96 ? 1.370 0.484 -0.836 1.00 92.56 96 LEU A CA 1
ATOM 805 C C . LEU A 1 96 ? 1.287 -0.366 0.441 1.00 92.56 96 LEU A C 1
ATOM 807 O O . LEU A 1 96 ? 0.298 -0.288 1.170 1.00 92.56 96 LEU A O 1
ATOM 811 N N . LEU A 1 97 ? 2.305 -1.189 0.707 1.00 91.06 97 LEU A N 1
ATOM 812 C CA . LEU A 1 97 ? 2.365 -2.017 1.913 1.00 91.06 97 LEU A CA 1
ATOM 813 C C . LEU A 1 97 ? 2.566 -1.172 3.175 1.00 91.06 97 LEU A C 1
ATOM 815 O O . LEU A 1 97 ? 1.928 -1.456 4.190 1.00 91.06 97 LEU A O 1
ATOM 819 N N . ILE A 1 98 ? 3.409 -0.139 3.102 1.00 89.19 98 ILE A N 1
ATOM 820 C CA . ILE A 1 98 ? 3.632 0.810 4.200 1.00 89.19 98 ILE A CA 1
ATOM 821 C C . ILE A 1 98 ? 2.327 1.533 4.537 1.00 89.19 98 ILE A C 1
ATOM 823 O O . ILE A 1 98 ? 1.851 1.419 5.662 1.00 89.19 98 ILE A O 1
ATOM 827 N N . ALA A 1 99 ? 1.675 2.148 3.550 1.00 89.88 99 ALA A N 1
ATOM 828 C CA . ALA A 1 99 ? 0.425 2.872 3.764 1.00 89.88 99 ALA A CA 1
ATOM 829 C C . ALA A 1 99 ? -0.683 1.973 4.340 1.00 89.88 99 ALA A C 1
ATOM 831 O O . ALA A 1 99 ? -1.386 2.358 5.270 1.00 89.88 99 ALA A O 1
ATOM 832 N N . LYS A 1 100 ? -0.822 0.733 3.841 1.00 87.50 100 LYS A N 1
ATOM 833 C CA . LYS A 1 100 ? -1.771 -0.242 4.409 1.00 87.50 100 LYS A CA 1
ATOM 834 C C . LYS A 1 100 ? -1.479 -0.539 5.876 1.00 87.50 100 LYS A C 1
ATOM 836 O O . LYS A 1 100 ? -2.417 -0.632 6.668 1.00 87.50 100 LYS A O 1
ATOM 841 N N . ARG A 1 101 ? -0.201 -0.708 6.227 1.00 86.38 101 ARG A N 1
ATOM 842 C CA . ARG A 1 101 ? 0.222 -0.936 7.609 1.00 86.38 101 ARG A CA 1
ATOM 843 C C . ARG A 1 101 ? -0.123 0.271 8.467 1.00 86.38 101 ARG A C 1
ATOM 845 O O . ARG A 1 101 ? -0.836 0.100 9.442 1.00 86.38 101 ARG A O 1
ATOM 852 N N . GLU A 1 102 ? 0.321 1.463 8.091 1.00 86.06 102 GLU A N 1
ATOM 853 C CA . GLU A 1 102 ? 0.117 2.697 8.857 1.00 86.06 102 GLU A CA 1
ATOM 854 C C . GLU A 1 102 ? -1.362 2.989 9.101 1.00 86.06 102 GLU A C 1
ATOM 856 O O . GLU A 1 102 ? -1.765 3.257 10.233 1.00 86.06 102 GLU A O 1
ATOM 861 N N . SER A 1 103 ? -2.201 2.852 8.073 1.00 84.31 103 SER A N 1
ATOM 862 C CA . SER A 1 103 ? -3.647 3.013 8.226 1.00 84.31 103 SER A CA 1
ATOM 863 C C . SER A 1 103 ? -4.260 1.960 9.138 1.00 84.31 103 SER A C 1
ATOM 865 O O . SER A 1 103 ? -5.207 2.262 9.862 1.00 84.31 103 SER A O 1
ATOM 867 N N . TRP A 1 104 ? -3.725 0.737 9.135 1.00 82.12 104 TRP A N 1
ATOM 868 C CA . TRP A 1 104 ? -4.166 -0.308 10.053 1.00 82.12 104 TRP A CA 1
ATOM 869 C C . TRP A 1 104 ? -3.736 0.004 11.487 1.00 82.12 104 TRP A C 1
ATOM 871 O O . TRP A 1 104 ? -4.542 -0.116 12.405 1.00 82.12 104 TRP A O 1
ATOM 881 N N . GLU A 1 105 ? -2.503 0.480 11.687 1.00 81.25 105 GLU A N 1
ATOM 882 C CA . GLU A 1 105 ? -2.024 0.911 13.003 1.00 81.25 105 GLU A CA 1
ATOM 883 C C . GLU A 1 105 ? -2.867 2.061 13.558 1.00 81.25 105 GLU A C 1
ATOM 885 O O . GLU A 1 105 ? -3.276 2.023 14.718 1.00 81.25 105 GLU A O 1
ATOM 890 N N . LEU A 1 106 ? -3.169 3.064 12.730 1.00 80.69 106 LEU A N 1
ATOM 891 C CA . LEU A 1 106 ? -4.005 4.196 13.116 1.00 80.69 106 LEU A CA 1
ATOM 892 C C . LEU A 1 106 ? -5.434 3.755 13.449 1.00 80.69 106 LEU A C 1
ATOM 894 O O . LEU A 1 106 ? -6.007 4.204 14.441 1.00 80.69 106 LEU A O 1
ATOM 898 N N . PHE A 1 107 ? -6.002 2.846 12.654 1.00 77.50 107 PHE A N 1
ATOM 899 C CA . PHE A 1 107 ? -7.320 2.279 12.917 1.00 77.50 107 PHE A CA 1
ATOM 900 C C . PHE A 1 107 ? -7.355 1.549 14.267 1.00 77.50 107 PHE A C 1
ATOM 902 O O . PHE A 1 107 ? -8.212 1.843 15.097 1.00 77.50 107 PHE A O 1
ATOM 909 N N . CYS A 1 108 ? -6.385 0.674 14.546 1.00 73.88 108 CYS A N 1
ATOM 910 C CA . CYS A 1 108 ? -6.311 -0.036 15.823 1.00 73.88 108 CYS A CA 1
ATOM 911 C C . CYS A 1 108 ? -6.108 0.901 17.024 1.00 73.88 108 CYS A C 1
ATOM 913 O O . CYS A 1 108 ? -6.722 0.679 18.065 1.00 73.88 108 CYS A O 1
ATOM 915 N N . LYS A 1 109 ? -5.305 1.968 16.886 1.00 72.06 109 LY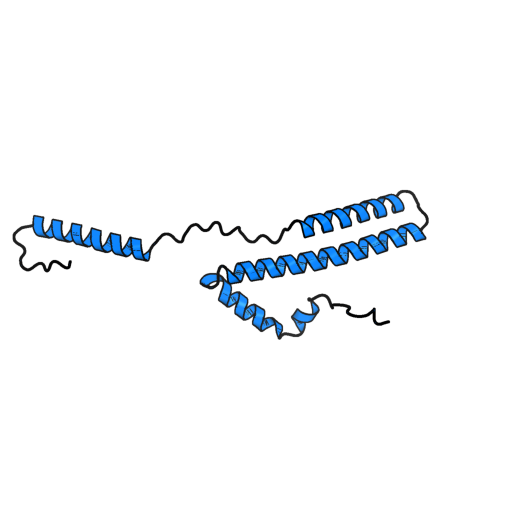S A N 1
ATOM 916 C CA . LYS A 1 109 ? -5.160 3.009 17.924 1.00 72.06 109 LYS A CA 1
ATOM 917 C C . LYS A 1 109 ? -6.467 3.761 18.190 1.00 72.06 109 LYS A C 1
ATOM 919 O O . LYS A 1 109 ? -6.716 4.181 19.310 1.00 72.06 109 LYS A O 1
ATOM 924 N N . ASN A 1 110 ? -7.308 3.932 17.173 1.00 71.31 110 ASN A N 1
ATOM 925 C CA . ASN A 1 110 ? -8.573 4.659 17.294 1.00 71.31 110 ASN A CA 1
ATOM 926 C C . ASN A 1 110 ? -9.725 3.827 17.882 1.00 71.31 110 ASN A C 1
ATOM 928 O O . ASN A 1 110 ? -10.743 4.421 18.260 1.00 71.31 110 ASN A O 1
ATOM 932 N N . TYR A 1 111 ? -9.566 2.500 17.937 1.00 66.25 111 TYR A N 1
ATOM 933 C CA . TYR A 1 111 ? -10.523 1.512 18.443 1.00 66.25 111 TYR A CA 1
ATOM 934 C C . TYR A 1 111 ? -9.818 0.522 19.388 1.00 66.25 111 TYR A C 1
ATOM 936 O O . TYR A 1 111 ? -9.832 -0.695 19.175 1.00 66.25 111 TYR A O 1
ATOM 944 N N . THR A 1 112 ? -9.171 1.056 20.426 1.00 62.41 112 THR A N 1
ATOM 945 C CA . THR A 1 112 ? -8.396 0.287 21.414 1.00 62.41 112 THR A CA 1
ATOM 946 C C . THR A 1 112 ? -9.213 -0.802 22.093 1.00 62.41 112 THR A C 1
ATOM 948 O O . THR A 1 112 ? -8.717 -1.913 22.262 1.00 62.41 112 THR A O 1
ATOM 951 N N . ASP A 1 113 ? -10.473 -0.521 22.403 1.00 62.00 113 ASP A N 1
ATOM 952 C CA . ASP A 1 113 ? -11.301 -1.411 23.223 1.00 62.00 113 ASP A CA 1
ATOM 953 C C . ASP A 1 113 ? -11.740 -2.664 22.451 1.00 62.00 113 ASP A C 1
ATOM 955 O O . ASP A 1 113 ? -11.978 -3.711 23.040 1.00 62.00 113 ASP A O 1
ATOM 959 N N . THR A 1 114 ? -11.811 -2.583 21.117 1.00 61.97 114 THR A N 1
ATOM 960 C CA . THR A 1 114 ? -12.242 -3.695 20.249 1.00 61.97 114 THR A CA 1
ATOM 961 C C . THR A 1 114 ? -11.064 -4.370 19.549 1.00 61.97 114 THR A C 1
ATOM 963 O O . THR A 1 114 ? -11.010 -5.591 19.447 1.00 61.97 114 THR A O 1
ATOM 966 N N . PHE A 1 115 ? -10.091 -3.591 19.070 1.00 61.75 115 PHE A N 1
ATOM 967 C CA . PHE A 1 115 ? -8.994 -4.097 18.237 1.00 61.75 115 PHE A CA 1
ATOM 968 C C . PHE A 1 115 ? -7.606 -3.892 18.858 1.00 61.75 115 PHE A C 1
ATOM 970 O O . PHE A 1 115 ? -6.617 -4.409 18.332 1.00 61.75 115 PHE A O 1
ATOM 977 N N . GLY A 1 116 ? -7.502 -3.180 19.984 1.00 61.25 116 GLY A N 1
ATOM 978 C CA . GLY A 1 116 ? -6.230 -2.902 20.655 1.00 61.25 116 GLY A CA 1
ATOM 979 C C . GLY A 1 116 ? -5.546 -4.160 21.189 1.00 61.25 116 GLY A C 1
ATOM 980 O O . GLY A 1 116 ? -4.326 -4.279 21.071 1.00 61.25 116 GLY A O 1
ATOM 981 N N . TYR A 1 117 ? -6.308 -5.144 21.682 1.00 66.06 117 TYR A N 1
ATOM 982 C CA . TYR A 1 117 ? -5.762 -6.437 22.121 1.00 66.06 117 TYR A CA 1
ATOM 983 C C . TYR A 1 117 ? -5.095 -7.205 20.968 1.00 66.06 117 TYR A C 1
ATOM 985 O O . TYR A 1 117 ? -3.943 -7.634 21.082 1.00 66.06 117 TYR A O 1
ATOM 993 N N . ILE A 1 118 ? -5.780 -7.303 19.822 1.00 67.19 118 ILE A N 1
ATOM 994 C CA . ILE A 1 118 ? -5.263 -7.953 18.607 1.00 67.19 118 ILE A CA 1
ATOM 995 C C . ILE A 1 118 ? -4.014 -7.218 18.111 1.00 67.19 118 ILE A C 1
ATOM 997 O O . ILE A 1 118 ? -3.020 -7.845 17.744 1.00 67.19 118 ILE A O 1
ATOM 1001 N N . PHE A 1 119 ? -4.023 -5.885 18.151 1.00 62.41 119 PHE A N 1
ATOM 1002 C CA . PHE A 1 119 ? -2.875 -5.076 17.760 1.00 62.41 119 PHE A CA 1
ATOM 1003 C C . PHE A 1 119 ? -1.663 -5.277 18.681 1.00 62.41 119 PHE A C 1
ATOM 1005 O O . PHE A 1 119 ? -0.548 -5.457 18.192 1.00 62.41 119 PHE A O 1
ATOM 1012 N N . LYS A 1 120 ? -1.871 -5.319 20.004 1.00 66.00 120 LYS A N 1
ATOM 1013 C CA . LYS A 1 120 ? -0.817 -5.575 21.000 1.00 66.00 120 LYS A CA 1
ATOM 1014 C C . LYS A 1 120 ? -0.203 -6.965 20.818 1.00 66.00 120 LYS A C 1
ATOM 1016 O O . LYS A 1 120 ? 1.020 -7.091 20.806 1.00 66.00 120 LYS A O 1
ATOM 1021 N N . LYS A 1 121 ? -1.030 -7.992 20.585 1.00 63.91 121 LYS A N 1
ATOM 1022 C CA . LYS A 1 121 ? -0.561 -9.346 20.251 1.00 63.91 121 LYS A CA 1
ATOM 1023 C C . LYS A 1 121 ? 0.227 -9.360 18.939 1.00 63.91 121 LYS A C 1
ATOM 1025 O O . LYS A 1 121 ? 1.331 -9.893 18.911 1.00 63.91 121 LYS A O 1
ATOM 1030 N N . ARG A 1 122 ? -0.265 -8.703 17.883 1.00 59.62 122 ARG A N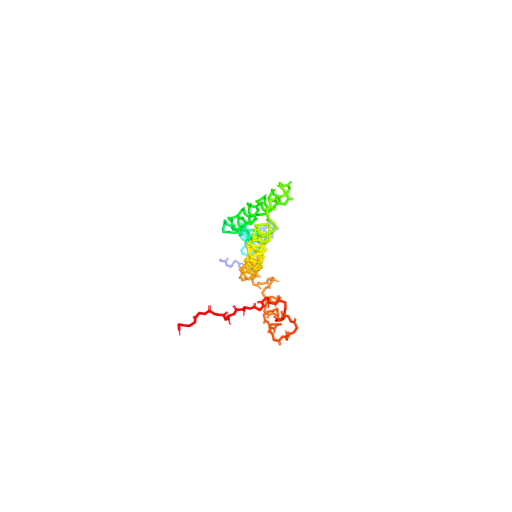 1
ATOM 1031 C CA . ARG A 1 122 ? 0.402 -8.645 16.568 1.00 59.62 122 ARG A CA 1
ATOM 1032 C C . ARG A 1 122 ? 1.713 -7.845 16.574 1.00 59.62 122 ARG A C 1
ATOM 1034 O O . ARG A 1 122 ? 2.636 -8.223 15.864 1.00 59.62 122 ARG A O 1
ATOM 1041 N N . LYS A 1 123 ? 1.842 -6.788 17.388 1.00 57.78 123 LYS A N 1
ATOM 1042 C CA . LYS A 1 123 ? 3.144 -6.133 17.635 1.00 57.78 123 LYS A CA 1
ATOM 1043 C C . LYS A 1 123 ? 4.107 -7.042 18.409 1.00 57.78 123 LYS A C 1
ATOM 1045 O O . LYS A 1 123 ? 5.304 -6.992 18.153 1.00 57.78 123 LYS A O 1
ATOM 1050 N N . GLY A 1 124 ? 3.596 -7.913 19.284 1.0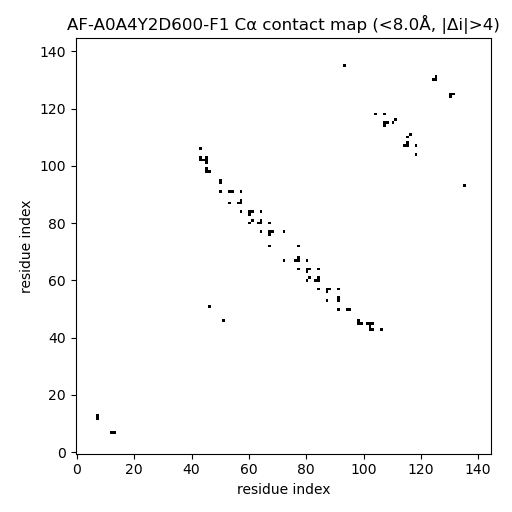0 50.97 124 GLY A N 1
ATOM 1051 C CA . GLY A 1 124 ? 4.374 -8.981 19.925 1.00 50.97 124 GLY A CA 1
ATOM 1052 C C . GLY A 1 124 ? 4.926 -10.026 18.941 1.00 50.97 124 GLY A C 1
ATOM 1053 O O . GLY A 1 124 ? 6.046 -10.491 19.128 1.00 50.97 124 GLY A O 1
ATOM 1054 N N . PHE A 1 125 ? 4.204 -10.308 17.847 1.00 43.03 125 PHE A N 1
ATOM 1055 C CA . PHE A 1 125 ? 4.647 -11.189 16.749 1.00 43.03 125 PHE A CA 1
ATOM 1056 C C . PHE A 1 125 ? 5.810 -10.628 15.911 1.00 43.03 125 PHE A C 1
ATOM 1058 O O . PHE A 1 125 ? 6.377 -11.345 15.092 1.00 43.03 125 PHE A O 1
ATOM 1065 N N . GLY A 1 126 ? 6.230 -9.374 16.127 1.00 45.31 126 GLY A N 1
ATOM 1066 C CA . GLY A 1 126 ? 7.461 -8.835 15.533 1.00 45.31 126 GLY A CA 1
ATOM 1067 C C . GLY A 1 126 ? 8.745 -9.531 16.008 1.00 45.31 126 GLY A C 1
ATOM 1068 O O . GLY A 1 126 ? 9.816 -9.227 15.492 1.00 45.31 126 GLY A O 1
ATOM 1069 N N . LYS A 1 127 ? 8.648 -10.452 16.978 1.00 46.28 127 LYS A N 1
ATOM 1070 C CA . LYS A 1 127 ? 9.761 -11.275 17.470 1.00 46.28 127 LYS A CA 1
ATOM 1071 C C . LYS A 1 127 ? 9.915 -12.616 16.740 1.00 46.28 127 LYS A C 1
ATOM 1073 O O . LYS A 1 127 ? 10.946 -13.263 16.903 1.00 46.28 127 LYS A O 1
ATOM 1078 N N . ASP A 1 128 ? 8.959 -13.004 15.894 1.00 44.16 128 ASP A N 1
ATOM 1079 C CA . ASP A 1 128 ? 9.063 -14.239 15.119 1.00 44.16 128 ASP A CA 1
ATOM 1080 C C . ASP A 1 128 ? 9.811 -13.977 13.805 1.00 44.16 128 ASP A C 1
ATOM 1082 O O . ASP A 1 128 ? 9.294 -13.345 12.878 1.00 44.16 128 ASP A O 1
ATOM 1086 N N . LYS A 1 129 ? 11.044 -14.501 13.716 1.00 45.78 129 LYS A N 1
ATOM 1087 C CA . LYS A 1 129 ? 11.961 -14.383 12.560 1.00 45.78 129 LYS A CA 1
ATOM 1088 C C . LYS A 1 129 ? 11.294 -14.640 11.195 1.00 45.78 129 LYS A C 1
ATOM 1090 O O . LYS A 1 129 ? 11.701 -14.037 10.208 1.00 45.78 129 LYS A O 1
ATOM 1095 N N . LYS A 1 130 ? 10.238 -15.462 11.134 1.00 44.34 130 LYS A N 1
ATOM 1096 C CA . LYS A 1 130 ? 9.508 -15.797 9.895 1.00 44.34 130 LYS A CA 1
ATOM 1097 C C . LYS A 1 130 ? 8.684 -14.647 9.298 1.00 44.34 130 LYS A C 1
ATOM 1099 O O . LYS A 1 130 ? 8.500 -14.610 8.087 1.00 44.34 130 LYS A O 1
ATOM 1104 N N . VAL A 1 131 ? 8.178 -13.702 10.097 1.00 41.03 131 VAL A N 1
ATOM 1105 C CA . VAL A 1 131 ? 7.376 -12.570 9.569 1.00 41.03 131 VAL A CA 1
ATOM 1106 C C . VAL A 1 131 ? 8.272 -11.400 9.147 1.00 41.03 131 VAL A C 1
ATOM 1108 O O . VAL A 1 131 ? 7.911 -10.632 8.252 1.00 41.03 131 VAL A O 1
ATOM 1111 N N . ALA A 1 132 ? 9.470 -11.300 9.731 1.00 39.06 132 ALA A N 1
ATOM 1112 C CA . ALA A 1 132 ? 10.492 -10.339 9.323 1.00 39.06 132 ALA A CA 1
ATOM 1113 C C . ALA A 1 132 ? 10.993 -10.586 7.886 1.00 39.06 132 ALA A C 1
ATOM 1115 O O . ALA A 1 132 ? 11.304 -9.628 7.191 1.00 39.06 132 ALA A O 1
ATOM 1116 N N . GLU A 1 133 ? 10.978 -11.829 7.392 1.00 38.75 133 GLU A N 1
ATOM 1117 C CA . GLU A 1 133 ? 11.341 -12.144 5.998 1.00 38.75 133 GLU A CA 1
ATOM 1118 C C . GLU A 1 133 ? 10.319 -11.656 4.956 1.00 38.75 133 GLU A C 1
ATOM 1120 O O . GLU A 1 133 ? 10.686 -11.391 3.812 1.00 38.75 133 GLU A O 1
ATOM 1125 N N . ILE A 1 134 ? 9.049 -11.459 5.338 1.00 44.00 134 ILE A N 1
ATOM 1126 C CA . ILE A 1 134 ? 8.022 -10.859 4.461 1.00 44.00 134 ILE A CA 1
ATOM 1127 C C . ILE A 1 134 ? 8.173 -9.325 4.414 1.00 44.00 134 ILE A C 1
ATOM 1129 O O . ILE A 1 134 ? 7.673 -8.658 3.501 1.00 44.00 134 ILE A O 1
ATOM 1133 N N . MET A 1 135 ? 8.892 -8.733 5.374 1.00 40.22 135 MET A N 1
ATOM 1134 C CA . MET A 1 135 ? 9.289 -7.334 5.290 1.00 40.22 135 MET A CA 1
ATOM 1135 C C . MET A 1 135 ? 10.458 -7.225 4.318 1.00 40.22 135 MET A C 1
ATOM 1137 O O . MET A 1 135 ? 11.588 -7.567 4.641 1.00 40.22 135 MET A O 1
ATOM 1141 N N . VAL A 1 136 ? 10.139 -6.763 3.105 1.00 40.50 136 VAL A N 1
ATOM 1142 C CA . VAL A 1 136 ? 11.069 -6.301 2.066 1.00 40.50 136 VAL A CA 1
ATOM 1143 C C . VAL A 1 136 ? 12.369 -5.819 2.706 1.00 40.50 136 VAL A C 1
ATOM 1145 O O . VAL A 1 136 ? 12.369 -4.765 3.344 1.00 40.50 136 VAL A O 1
ATOM 1148 N N . LYS A 1 137 ? 13.449 -6.594 2.533 1.00 36.00 137 LYS A N 1
ATOM 1149 C CA . LYS A 1 137 ? 14.802 -6.188 2.920 1.00 36.00 137 LYS A CA 1
ATOM 1150 C C . LYS A 1 137 ? 15.017 -4.762 2.413 1.00 36.00 137 LYS A C 1
ATOM 1152 O O . LYS A 1 137 ? 14.936 -4.506 1.209 1.00 36.00 137 LYS A O 1
ATOM 1157 N N . GLN A 1 138 ? 15.221 -3.821 3.331 1.00 37.50 138 GLN A N 1
ATOM 1158 C CA . GLN A 1 138 ? 15.802 -2.533 2.987 1.00 37.50 138 GLN A CA 1
ATOM 1159 C C . GLN A 1 138 ? 17.210 -2.836 2.484 1.00 37.50 138 GLN A C 1
ATOM 1161 O O . GLN A 1 138 ? 18.081 -3.222 3.256 1.00 37.50 138 GLN A O 1
ATOM 1166 N N . ASN A 1 139 ? 17.403 -2.747 1.169 1.00 34.94 139 ASN A N 1
ATOM 1167 C CA . ASN A 1 139 ? 18.739 -2.660 0.603 1.00 34.94 139 ASN A CA 1
ATOM 1168 C C . ASN A 1 139 ? 19.281 -1.269 0.937 1.00 34.94 139 ASN A C 1
ATOM 1170 O O . ASN A 1 139 ? 19.235 -0.366 0.107 1.00 34.94 139 ASN A O 1
ATOM 1174 N N . ASP A 1 140 ? 19.759 -1.107 2.166 1.00 43.72 140 ASP A N 1
ATOM 1175 C CA . ASP A 1 140 ? 20.687 -0.042 2.508 1.00 43.72 140 ASP A CA 1
ATOM 1176 C C . ASP A 1 140 ? 22.066 -0.530 2.077 1.00 43.72 140 ASP A C 1
ATOM 1178 O O . ASP A 1 140 ? 22.711 -1.295 2.788 1.00 43.72 140 ASP A O 1
ATOM 1182 N N . LYS A 1 141 ? 22.468 -0.167 0.858 1.00 42.16 141 LYS A N 1
ATOM 1183 C CA . LYS A 1 141 ? 23.865 -0.115 0.414 1.00 42.16 141 LYS A CA 1
ATOM 1184 C C . LYS A 1 141 ? 23.930 0.634 -0.909 1.00 42.16 141 LYS A C 1
ATOM 1186 O O . LYS A 1 141 ? 23.553 0.084 -1.938 1.00 42.16 141 LYS A O 1
ATOM 1191 N N . LEU A 1 142 ? 24.392 1.879 -0.820 1.00 34.78 142 LEU A N 1
ATOM 1192 C CA . LEU A 1 142 ? 25.344 2.572 -1.699 1.00 34.78 142 LEU A CA 1
ATOM 1193 C C . LEU A 1 142 ? 25.014 4.059 -1.668 1.00 34.78 142 LEU A C 1
ATOM 1195 O O . LEU A 1 142 ? 24.055 4.482 -2.293 1.00 34.78 142 LEU A O 1
ATOM 1199 N N . TYR A 1 143 ? 25.760 4.793 -0.848 1.00 32.78 143 TYR A N 1
ATOM 1200 C CA . TYR A 1 143 ? 26.485 6.017 -1.198 1.00 32.78 143 TYR A CA 1
ATOM 1201 C C . TYR A 1 143 ? 27.163 6.490 0.092 1.00 32.78 143 TYR A C 1
ATOM 1203 O O . TYR A 1 143 ? 26.546 7.127 0.940 1.00 32.78 143 TYR A O 1
ATOM 1211 N N . ALA A 1 144 ? 28.426 6.114 0.257 1.00 31.88 144 ALA A N 1
ATOM 1212 C CA . ALA A 1 144 ? 29.381 6.924 0.996 1.00 31.88 144 ALA A CA 1
ATOM 1213 C C . ALA A 1 144 ? 30.486 7.286 -0.016 1.00 31.88 144 ALA A C 1
ATOM 1215 O O . ALA A 1 144 ? 30.786 6.429 -0.855 1.00 31.88 144 ALA A O 1
ATOM 1216 N N . PRO A 1 145 ? 30.960 8.543 -0.017 1.00 40.88 145 PRO A N 1
ATOM 1217 C CA . PRO A 1 145 ? 31.921 9.059 -0.992 1.00 40.88 145 PRO A CA 1
ATOM 1218 C C . PRO A 1 145 ? 33.279 8.357 -0.927 1.00 40.88 145 PRO A C 1
ATOM 1220 O O . PRO A 1 145 ? 33.651 7.882 0.171 1.00 40.88 145 PRO A O 1
#

Secondary structure (DSSP, 8-state):
---------SHHHHHHHHHHHHHHHHHHHHHHT----------S----HHHHHHHHHHHHHHHHHHHHHHTT--HHHHHHHHHHHHHHHHHHHHHHHHHHHHHHHHHHHHTIIIIIHHHHHHHHGGG-HHHHTTS----------

Foldseek 3Di:
DDDDCPDDDDVVVVVVVVVVVCVVVVVVCCVVCVPPPPPCVPPQDLDDVVLVV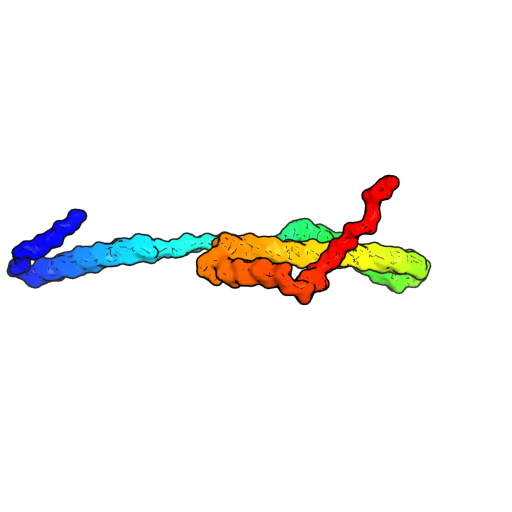LVVVLVVLVVVLVVCVVVVHPPVVNVVSVVVSVVSVVVSVLSSVVSNVVSVVVVCVVVCPPRVVVVVVVVVCVPPPVVVVVNPPPPPDDDDD

Organism: Araneus ventricosus (NCBI:txid182803)

Radius of gyration: 31.5 Å; Cα contacts (8 Å, |Δi|>4): 51; chains: 1; bounding box: 86×31×87 Å

Nearest PDB structures (foldseek):
  6b87-assembly1_A-2  TM=5.676E-01  e=3.788E+00  synthetic construct
  8i4v-assembly1_B  TM=4.105E-01  e=3.172E+00  Saccharomyces cerevisiae S288C

Mean predicted aligned error: 17.1 Å